Protein AF-A0A3A5V3N1-F1 (afdb_monomer)

Solvent-accessible surface area (backbone atoms only — not comparable to full-atom values): 4059 Å² total; per-residue (Å²): 140,78,84,82,87,71,76,60,80,79,80,86,54,64,50,64,50,79,51,62,51,90,56,87,78,45,28,18,41,38,36,35,37,85,79,69,50,74,48,80,43,83,37,69,82,66,64,57,46,60,40,91,87,79,71,44,66,53,51,70,67,132

Secondary structure (DSSP, 8-state):
-----PPPP--SS--EEEEE-SSSSPEEEEEETTT--EEEEESSPPSEEE-TTT--EEEE--

Mean predicted aligned error: 7.03 Å

Structure (mmCIF, N/CA/C/O backbone):
data_AF-A0A3A5V3N1-F1
#
_entry.id   AF-A0A3A5V3N1-F1
#
loop_
_atom_site.group_PDB
_atom_site.id
_atom_site.type_symbol
_atom_site.label_atom_id
_atom_site.label_alt_id
_atom_site.label_comp_id
_atom_site.label_asym_id
_atom_site.label_entity_id
_atom_site.label_seq_id
_atom_site.pdbx_PDB_ins_code
_atom_site.Cartn_x
_atom_site.Cartn_y
_atom_site.Cartn_z
_atom_site.occupancy
_atom_site.B_iso_or_equiv
_atom_site.auth_seq_id
_atom_site.auth_comp_id
_atom_site.auth_asym_id
_atom_site.auth_atom_id
_atom_site.pdbx_PDB_model_num
ATOM 1 N N . TRP A 1 1 ? 10.030 -14.483 -4.406 1.00 53.91 1 TRP A N 1
ATOM 2 C CA . TRP A 1 1 ? 10.008 -14.257 -2.952 1.00 53.91 1 TRP A CA 1
ATOM 3 C C . TRP A 1 1 ? 8.632 -13.722 -2.610 1.00 53.91 1 TRP A C 1
ATOM 5 O O . TRP A 1 1 ? 8.185 -12.806 -3.290 1.00 53.91 1 TRP A O 1
ATOM 15 N N . THR A 1 2 ? 7.950 -14.347 -1.656 1.00 47.91 2 THR A N 1
ATOM 16 C CA . THR A 1 2 ? 6.563 -14.034 -1.286 1.00 47.91 2 THR A CA 1
ATOM 17 C C . THR A 1 2 ? 6.551 -13.843 0.227 1.00 47.91 2 THR A C 1
ATOM 19 O O . THR A 1 2 ? 7.055 -14.728 0.917 1.00 47.91 2 THR A O 1
ATOM 22 N N . PRO A 1 3 ? 6.080 -12.706 0.755 1.00 49.84 3 PRO A N 1
ATOM 23 C CA . PRO A 1 3 ? 6.139 -12.458 2.186 1.00 49.84 3 PRO A CA 1
ATOM 24 C C . PRO A 1 3 ? 5.125 -13.327 2.943 1.00 49.84 3 P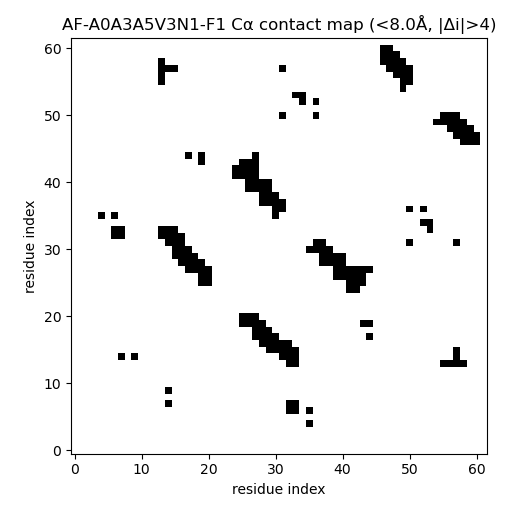RO A C 1
ATOM 26 O O . PRO A 1 3 ? 3.970 -13.429 2.536 1.00 49.84 3 PRO A O 1
ATOM 29 N N . ASP A 1 4 ? 5.571 -13.933 4.046 1.00 66.06 4 ASP A N 1
ATOM 30 C CA . ASP A 1 4 ? 4.723 -14.672 4.985 1.00 66.06 4 ASP A CA 1
ATOM 31 C C . ASP A 1 4 ? 3.589 -13.794 5.531 1.00 66.06 4 ASP A C 1
ATOM 33 O O . ASP A 1 4 ? 3.805 -12.660 5.968 1.00 66.06 4 ASP A O 1
ATOM 37 N N . ALA A 1 5 ? 2.374 -14.343 5.524 1.00 56.94 5 ALA A N 1
ATOM 38 C CA . ALA A 1 5 ? 1.149 -13.687 5.977 1.00 56.94 5 ALA A CA 1
ATOM 39 C C . ALA A 1 5 ? 0.907 -13.903 7.483 1.00 56.94 5 ALA A C 1
ATOM 41 O O . ALA A 1 5 ? -0.183 -14.289 7.903 1.00 56.94 5 ALA A O 1
ATOM 42 N N . SER A 1 6 ? 1.927 -13.693 8.317 1.00 60.47 6 SER A N 1
ATOM 43 C CA . SER A 1 6 ? 1.755 -13.777 9.769 1.00 60.47 6 SER A CA 1
ATOM 44 C C . SER A 1 6 ? 0.928 -12.585 10.260 1.00 60.47 6 SER A C 1
ATOM 46 O O . SER A 1 6 ? 1.355 -11.439 10.107 1.00 60.47 6 SER A O 1
ATOM 48 N N . LEU A 1 7 ? -0.246 -12.855 10.842 1.00 53.72 7 LEU A N 1
ATOM 49 C CA . LEU A 1 7 ? -1.088 -11.860 11.513 1.00 53.72 7 LEU A CA 1
ATOM 50 C C . LEU A 1 7 ? -0.266 -11.141 12.590 1.00 53.72 7 LEU A C 1
ATOM 52 O O . LEU A 1 7 ? 0.229 -11.764 13.529 1.00 53.72 7 LEU A O 1
ATOM 56 N N . LEU A 1 8 ? -0.101 -9.831 12.431 1.00 58.22 8 LEU A N 1
ATOM 57 C CA . LEU A 1 8 ? 0.629 -8.993 13.375 1.00 58.22 8 LEU A CA 1
ATOM 58 C C . LEU A 1 8 ? -0.359 -8.516 14.454 1.00 58.22 8 LEU A C 1
ATOM 60 O O . LEU A 1 8 ? -1.385 -7.940 14.090 1.00 58.22 8 LEU A O 1
ATOM 64 N N . PRO A 1 9 ? -0.101 -8.757 15.753 1.00 54.28 9 PRO A N 1
ATOM 65 C CA . PRO A 1 9 ? -0.994 -8.310 16.818 1.00 54.28 9 PRO A CA 1
ATOM 66 C C . PRO A 1 9 ? -1.104 -6.778 16.828 1.00 54.28 9 PRO A C 1
ATOM 68 O O . PRO A 1 9 ? -0.101 -6.077 16.692 1.00 54.28 9 PRO A O 1
ATOM 71 N N . ASP A 1 10 ? -2.330 -6.269 16.979 1.00 54.03 10 ASP A N 1
ATOM 72 C CA . ASP A 1 10 ? -2.644 -4.835 16.969 1.00 54.03 10 ASP A CA 1
ATOM 73 C C . ASP A 1 10 ? -1.917 -4.103 18.114 1.00 54.03 10 ASP A C 1
ATOM 75 O O . ASP A 1 10 ? -2.317 -4.163 19.276 1.00 54.03 10 ASP A O 1
ATOM 79 N N . ALA A 1 11 ? -0.858 -3.360 17.784 1.00 57.53 11 ALA A N 1
ATOM 80 C CA . ALA A 1 11 ? -0.118 -2.494 18.708 1.00 57.53 11 ALA A CA 1
ATOM 81 C C . ALA A 1 11 ? -0.720 -1.071 18.797 1.00 57.53 11 ALA A C 1
ATOM 83 O O . ALA A 1 11 ? -0.001 -0.088 18.976 1.00 57.53 11 ALA A O 1
ATOM 84 N N . GLY A 1 12 ? -2.039 -0.937 18.606 1.00 63.56 12 GLY A N 1
ATOM 85 C CA . GLY A 1 12 ? -2.748 0.352 18.589 1.00 63.56 12 GLY A CA 1
ATOM 86 C C . GLY A 1 12 ? -2.625 1.152 17.283 1.00 63.56 12 GLY A C 1
ATOM 87 O O . GLY A 1 12 ? -3.031 2.312 17.242 1.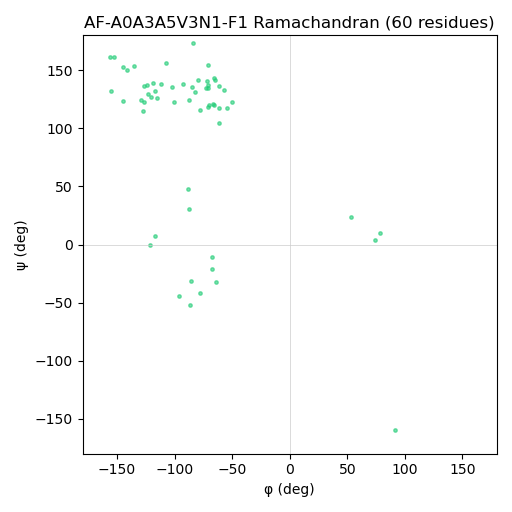00 63.56 12 GLY A O 1
ATOM 88 N N . ARG A 1 13 ? -2.071 0.559 16.217 1.00 68.25 13 ARG A N 1
ATOM 89 C CA . ARG A 1 13 ? -1.947 1.140 14.867 1.00 68.25 13 ARG A CA 1
ATOM 90 C C . ARG A 1 13 ? -2.196 0.056 13.819 1.00 68.25 13 ARG A C 1
ATOM 92 O O . ARG A 1 13 ? -1.866 -1.101 14.064 1.00 68.25 13 ARG A O 1
ATOM 99 N N . ALA A 1 14 ? -2.720 0.431 12.651 1.00 78.06 14 ALA A N 1
ATOM 100 C CA . ALA A 1 14 ? -2.891 -0.501 11.540 1.00 78.06 14 ALA A CA 1
ATOM 101 C C . ALA A 1 14 ? -1.526 -1.055 11.098 1.00 78.06 14 ALA A C 1
ATOM 103 O O . ALA A 1 14 ? -0.661 -0.303 10.654 1.00 78.06 14 ALA A O 1
ATOM 104 N N . MET A 1 15 ? -1.326 -2.369 11.213 1.00 89.38 15 MET A N 1
ATOM 105 C CA . MET A 1 15 ? -0.108 -3.028 10.735 1.00 89.38 15 MET A CA 1
ATOM 106 C C . MET A 1 15 ? -0.173 -3.238 9.217 1.00 89.38 15 MET A C 1
ATOM 108 O O . MET A 1 15 ? -1.225 -3.580 8.668 1.00 89.38 15 MET A O 1
ATOM 112 N N . TYR A 1 16 ? 0.953 -3.068 8.527 1.00 92.38 16 TYR A N 1
ATOM 113 C CA . TYR A 1 16 ? 1.076 -3.297 7.088 1.00 92.38 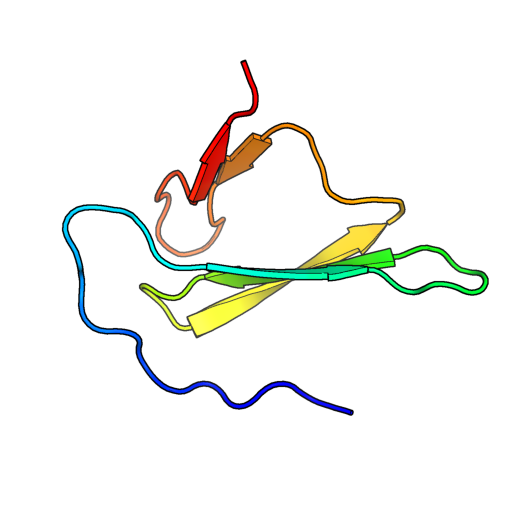16 TYR A CA 1
ATOM 114 C C . TYR A 1 16 ? 2.526 -3.599 6.694 1.00 92.38 16 TYR A C 1
ATOM 116 O O . TYR A 1 16 ? 3.460 -3.283 7.430 1.00 92.38 16 TYR A O 1
ATOM 124 N N . ARG A 1 17 ? 2.717 -4.199 5.517 1.00 94.44 17 ARG A N 1
ATOM 125 C CA . ARG A 1 17 ? 4.035 -4.402 4.898 1.00 94.44 17 ARG A CA 1
ATOM 126 C C . ARG A 1 17 ? 4.043 -3.776 3.510 1.00 94.44 17 ARG A C 1
ATOM 128 O O . ARG A 1 17 ? 3.077 -3.933 2.766 1.00 94.44 17 ARG A O 1
ATOM 135 N N . VAL A 1 18 ? 5.134 -3.090 3.176 1.00 95.56 18 VAL A N 1
ATOM 136 C CA . VAL A 1 18 ? 5.348 -2.483 1.859 1.00 95.56 18 VAL A CA 1
ATOM 137 C C . VAL A 1 18 ? 6.685 -2.952 1.311 1.00 95.56 18 VAL A C 1
ATOM 139 O O . VAL A 1 18 ? 7.718 -2.713 1.932 1.00 95.56 18 VAL A O 1
ATOM 142 N N . ASP A 1 19 ? 6.672 -3.575 0.139 1.00 95.75 19 ASP A N 1
ATOM 143 C CA . ASP A 1 19 ? 7.886 -3.986 -0.566 1.00 95.75 19 ASP A CA 1
ATOM 144 C C . ASP A 1 19 ? 7.882 -3.338 -1.956 1.00 95.75 19 ASP A C 1
ATOM 146 O O . ASP A 1 19 ? 6.886 -3.404 -2.669 1.00 95.75 19 ASP A O 1
ATOM 150 N N . THR A 1 20 ? 8.976 -2.679 -2.345 1.00 96.31 20 THR A N 1
ATOM 151 C CA . THR A 1 20 ? 9.107 -2.019 -3.658 1.00 96.31 20 THR A CA 1
ATOM 152 C C . THR A 1 20 ? 10.223 -2.681 -4.450 1.00 96.31 20 THR A C 1
ATOM 154 O O . THR A 1 20 ? 11.315 -2.890 -3.920 1.00 96.31 20 THR A O 1
ATOM 157 N N . THR A 1 21 ? 9.973 -3.013 -5.716 1.00 94.62 21 THR A N 1
ATOM 158 C CA . THR A 1 21 ? 11.017 -3.551 -6.592 1.00 94.62 21 THR A CA 1
ATOM 159 C C . THR A 1 21 ? 12.099 -2.501 -6.855 1.00 94.62 21 THR A C 1
ATOM 161 O O . THR A 1 21 ? 11.832 -1.303 -6.969 1.00 94.62 21 THR A O 1
ATOM 164 N N . LEU A 1 22 ? 13.352 -2.956 -6.928 1.00 93.56 22 LEU A N 1
ATOM 165 C CA . LEU A 1 22 ? 14.501 -2.087 -7.206 1.00 93.56 22 LEU A CA 1
ATOM 166 C C . LEU A 1 22 ? 14.739 -1.890 -8.707 1.00 93.56 22 LEU A C 1
ATOM 168 O O . LEU A 1 22 ? 15.192 -0.822 -9.107 1.00 93.56 22 LEU A O 1
ATOM 172 N N . ASN A 1 23 ? 14.406 -2.904 -9.510 1.00 93.56 23 ASN A N 1
ATOM 173 C CA . ASN A 1 23 ? 14.605 -2.926 -10.957 1.00 93.5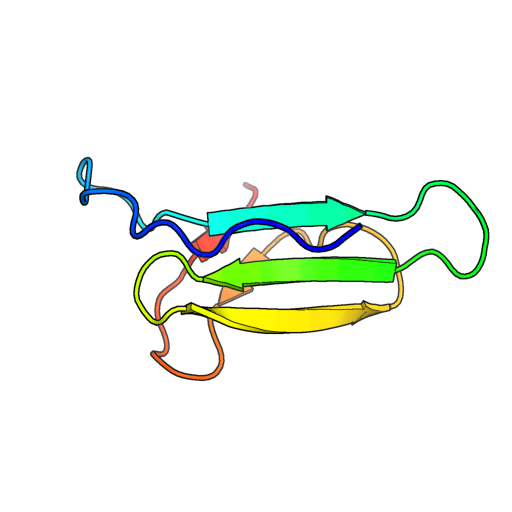6 23 ASN A CA 1
ATOM 174 C C . ASN A 1 23 ? 13.274 -2.789 -11.695 1.00 93.56 23 ASN A C 1
ATOM 176 O O . ASN A 1 23 ? 12.223 -3.146 -11.157 1.00 93.56 23 ASN A O 1
ATOM 180 N N . GLU A 1 24 ? 13.339 -2.317 -12.937 1.00 92.69 24 GLU A N 1
ATOM 181 C CA . GLU A 1 24 ? 12.161 -2.123 -13.773 1.00 92.69 24 GLU A CA 1
ATOM 182 C C . GLU A 1 24 ? 11.452 -3.452 -14.120 1.00 92.69 24 GLU A C 1
ATOM 184 O O . GLU A 1 24 ? 12.117 -4.461 -14.372 1.00 92.69 24 GLU A O 1
ATOM 189 N N . PRO A 1 25 ? 10.105 -3.463 -14.148 1.00 92.25 25 PRO A N 1
ATOM 190 C CA . PRO A 1 25 ? 9.230 -2.351 -13.776 1.00 92.25 25 PRO A CA 1
ATOM 191 C C . PRO A 1 25 ? 9.230 -2.106 -12.257 1.00 92.25 25 PRO A C 1
ATOM 193 O O . PRO A 1 25 ? 9.136 -3.039 -11.452 1.00 92.25 25 PRO A O 1
ATOM 196 N N . ILE A 1 26 ? 9.331 -0.829 -11.870 1.00 96.06 26 ILE A N 1
ATOM 197 C CA . ILE A 1 26 ? 9.202 -0.426 -10.468 1.00 96.06 26 ILE A CA 1
ATOM 198 C C . ILE A 1 26 ? 7.739 -0.606 -10.071 1.00 96.06 26 ILE A C 1
ATOM 200 O O . ILE A 1 26 ? 6.852 -0.012 -10.679 1.00 96.06 26 ILE A O 1
ATOM 204 N N . ARG A 1 27 ? 7.500 -1.442 -9.067 1.00 96.81 27 ARG A N 1
ATOM 205 C CA . ARG A 1 27 ? 6.180 -1.743 -8.519 1.00 96.81 27 ARG A CA 1
ATOM 206 C C . ARG A 1 27 ? 6.274 -1.967 -7.021 1.00 96.81 27 ARG A C 1
ATOM 208 O O . ARG A 1 27 ? 7.290 -2.459 -6.520 1.00 96.81 27 ARG A O 1
ATOM 215 N N . THR A 1 28 ? 5.186 -1.689 -6.327 1.00 97.50 28 THR A N 1
ATOM 216 C CA . THR A 1 28 ? 5.083 -1.822 -4.879 1.00 97.50 28 THR A CA 1
ATOM 217 C C . THR A 1 28 ? 3.971 -2.799 -4.511 1.00 97.50 28 THR A C 1
ATOM 219 O O . THR A 1 28 ? 2.832 -2.639 -4.942 1.00 97.50 28 THR A O 1
ATOM 222 N N . SER A 1 29 ? 4.288 -3.808 -3.697 1.00 97.25 29 SER A N 1
ATOM 223 C CA . SER A 1 29 ? 3.292 -4.655 -3.036 1.00 97.25 29 SER A CA 1
ATOM 224 C C . SER A 1 29 ? 2.964 -4.120 -1.652 1.00 97.25 29 SER A C 1
ATOM 226 O O . SER A 1 29 ? 3.860 -3.748 -0.893 1.00 97.25 29 SER A O 1
ATOM 228 N N . ILE A 1 30 ? 1.680 -4.138 -1.315 1.00 97.00 30 ILE A N 1
ATOM 229 C CA . ILE A 1 30 ? 1.137 -3.630 -0.061 1.00 97.00 30 ILE A CA 1
ATOM 230 C C . ILE A 1 30 ? 0.296 -4.727 0.583 1.00 97.00 30 ILE A C 1
ATOM 232 O O . ILE A 1 30 ? -0.740 -5.096 0.038 1.00 97.00 30 ILE A O 1
ATOM 236 N N . LEU A 1 31 ? 0.717 -5.226 1.744 1.00 95.81 31 LEU A N 1
ATOM 237 C CA . LEU A 1 31 ? -0.038 -6.183 2.557 1.00 95.81 31 LEU A CA 1
ATOM 238 C C . LEU A 1 31 ? -0.726 -5.447 3.709 1.00 95.81 31 LEU A C 1
ATOM 240 O O . LEU A 1 31 ? -0.065 -4.830 4.546 1.00 95.81 31 LEU A O 1
ATOM 244 N N . CYS A 1 32 ? -2.048 -5.569 3.791 1.00 93.69 32 CYS A N 1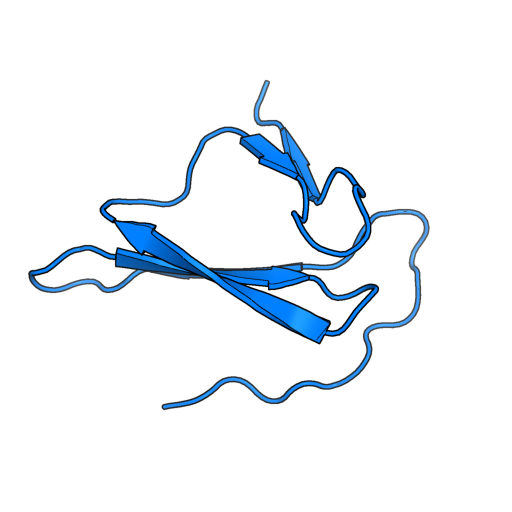
ATOM 245 C CA . CYS A 1 32 ? -2.821 -5.144 4.949 1.00 93.69 32 CYS A CA 1
ATOM 246 C C . CYS A 1 32 ? -2.698 -6.182 6.070 1.00 93.69 32 CYS A C 1
ATOM 248 O O . CYS A 1 32 ? -3.209 -7.294 5.944 1.00 93.69 32 CYS A O 1
ATOM 250 N N . GLY A 1 33 ? -2.098 -5.809 7.201 1.00 90.38 33 GLY A N 1
ATOM 251 C CA . GLY A 1 33 ? -1.956 -6.695 8.360 1.00 90.38 33 GLY A CA 1
ATOM 252 C C . GLY A 1 33 ? -3.280 -7.041 9.049 1.00 90.38 33 GLY A C 1
ATOM 253 O O . GLY A 1 33 ? -3.362 -8.070 9.708 1.00 90.38 33 GLY A O 1
ATOM 254 N N . ARG A 1 34 ? -4.334 -6.230 8.858 1.00 88.50 34 ARG A N 1
ATOM 255 C CA . ARG A 1 34 ? -5.657 -6.454 9.470 1.00 88.50 34 ARG A CA 1
ATOM 256 C C . ARG A 1 34 ? -6.489 -7.529 8.772 1.00 88.50 34 ARG A C 1
ATOM 258 O O . ARG A 1 34 ? -7.185 -8.282 9.440 1.00 88.50 34 ARG A O 1
ATOM 265 N N . CYS A 1 35 ? -6.488 -7.558 7.438 1.00 91.12 35 CYS A N 1
ATOM 266 C CA . CYS A 1 35 ? -7.332 -8.481 6.665 1.00 91.12 35 CYS A CA 1
ATOM 267 C C . CYS A 1 35 ? -6.553 -9.422 5.738 1.00 91.12 35 CYS A C 1
ATOM 269 O O . CYS A 1 35 ? -7.168 -10.217 5.035 1.00 91.12 35 CYS A O 1
ATOM 271 N N . GLY A 1 36 ? -5.222 -9.320 5.697 1.00 91.06 36 GLY A N 1
ATOM 272 C CA . GLY A 1 36 ? -4.363 -10.155 4.855 1.00 91.06 36 GLY A CA 1
ATOM 273 C C . GLY A 1 36 ? -4.391 -9.811 3.362 1.00 91.06 36 GLY A C 1
ATOM 274 O O . GLY A 1 36 ? -3.764 -10.509 2.571 1.00 91.06 36 GLY A O 1
ATOM 275 N N . ASN A 1 37 ? -5.100 -8.756 2.951 1.00 94.94 37 ASN A N 1
ATOM 276 C CA . ASN A 1 37 ? -5.205 -8.397 1.540 1.00 94.94 37 ASN A CA 1
ATOM 277 C C . ASN A 1 37 ? -3.886 -7.833 0.990 1.00 94.94 37 ASN A C 1
ATOM 279 O O . ASN A 1 37 ? -3.263 -6.991 1.642 1.00 94.94 37 ASN A O 1
ATOM 283 N N . ILE A 1 38 ? -3.506 -8.256 -0.220 1.00 95.81 38 ILE A N 1
ATOM 284 C CA . ILE A 1 38 ? -2.302 -7.801 -0.925 1.00 95.81 38 ILE A CA 1
ATOM 285 C C . ILE A 1 38 ? -2.708 -7.047 -2.189 1.00 95.81 38 ILE A C 1
ATOM 287 O O . ILE A 1 38 ? -3.419 -7.582 -3.036 1.00 95.81 38 ILE A O 1
ATOM 291 N N . VAL A 1 39 ? -2.211 -5.822 -2.338 1.00 95.88 39 VAL A N 1
ATOM 292 C CA . VAL A 1 39 ? -2.417 -4.983 -3.525 1.00 95.88 39 VAL A CA 1
ATOM 293 C C . VAL A 1 39 ? -1.073 -4.683 -4.175 1.00 95.88 39 VAL A C 1
ATOM 2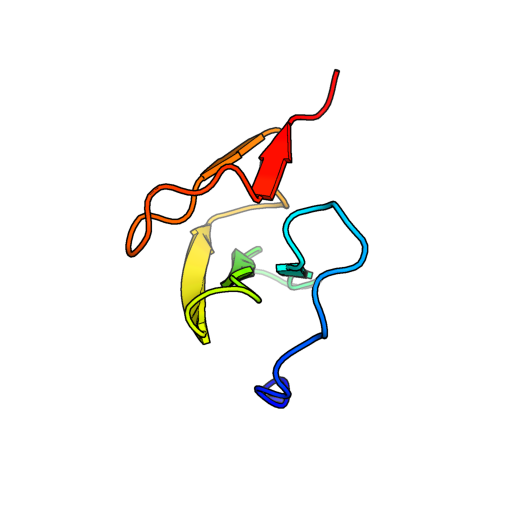95 O O . VAL A 1 39 ? -0.094 -4.414 -3.482 1.00 95.88 39 VAL A O 1
ATOM 298 N N . TRP A 1 40 ? -1.032 -4.719 -5.505 1.00 95.69 40 TRP A N 1
ATOM 299 C CA . TRP A 1 40 ? 0.101 -4.239 -6.292 1.00 95.69 40 TRP A CA 1
ATOM 300 C C . TRP A 1 40 ? -0.223 -2.872 -6.878 1.00 95.69 40 TRP A C 1
ATOM 302 O O . TRP A 1 40 ? -1.319 -2.663 -7.396 1.00 95.69 40 TRP A O 1
ATOM 312 N N . VAL A 1 41 ? 0.738 -1.962 -6.794 1.00 96.25 41 VAL A N 1
ATOM 313 C CA . VAL A 1 41 ? 0.658 -0.614 -7.352 1.00 96.25 41 VAL A CA 1
ATOM 314 C C . VAL A 1 41 ? 1.879 -0.401 -8.235 1.00 96.25 41 VAL A C 1
ATOM 316 O O . VAL A 1 41 ? 2.989 -0.784 -7.856 1.00 96.25 41 VAL A O 1
ATOM 319 N N . ASP A 1 42 ? 1.681 0.190 -9.407 1.00 96.06 42 ASP A N 1
ATOM 320 C CA . ASP A 1 42 ? 2.794 0.576 -10.268 1.00 96.06 42 ASP A CA 1
ATOM 321 C C . ASP A 1 42 ? 3.526 1.785 -9.673 1.00 96.06 42 ASP A C 1
ATOM 323 O O . ASP A 1 42 ? 2.912 2.709 -9.137 1.0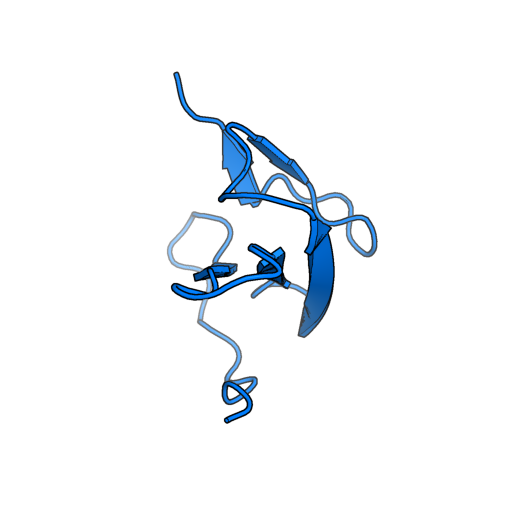0 96.06 42 ASP A O 1
ATOM 327 N N . GLY A 1 43 ? 4.854 1.782 -9.771 1.00 95.56 43 GLY A N 1
ATOM 328 C CA . GLY A 1 43 ? 5.708 2.813 -9.194 1.00 95.56 43 GLY A CA 1
ATOM 329 C C . GLY A 1 43 ? 6.179 2.509 -7.770 1.00 95.56 43 GLY A C 1
ATOM 330 O O . GLY A 1 43 ? 6.289 1.358 -7.351 1.00 95.56 43 GLY A O 1
ATOM 331 N N . ARG A 1 44 ? 6.578 3.574 -7.068 1.00 94.88 44 ARG A N 1
ATOM 332 C CA . ARG A 1 44 ? 7.128 3.541 -5.702 1.00 94.88 44 ARG A CA 1
ATOM 333 C C . ARG A 1 44 ? 5.999 3.513 -4.660 1.00 94.88 44 ARG A C 1
ATOM 335 O O . ARG A 1 44 ? 4.833 3.706 -4.995 1.00 94.88 44 ARG A O 1
ATOM 342 N N . LYS A 1 45 ? 6.365 3.352 -3.380 1.00 94.56 45 LYS A N 1
ATOM 343 C CA . LYS A 1 45 ? 5.442 3.482 -2.241 1.00 94.56 45 LYS A CA 1
ATOM 344 C C . LYS A 1 45 ? 4.641 4.796 -2.346 1.00 94.56 45 LYS A C 1
ATOM 346 O O . LYS A 1 45 ? 5.266 5.852 -2.405 1.00 94.56 45 LYS A O 1
ATOM 351 N N . PRO A 1 46 ? 3.296 4.746 -2.359 1.00 95.19 46 PRO A N 1
ATOM 352 C CA . PRO A 1 46 ? 2.470 5.948 -2.375 1.00 95.19 46 PRO A CA 1
ATOM 353 C C . PRO A 1 46 ? 2.530 6.673 -1.024 1.00 95.19 46 PRO A C 1
ATOM 355 O O . PRO A 1 46 ? 2.747 6.038 0.012 1.00 95.19 46 PRO A O 1
ATOM 358 N N . SER A 1 47 ? 2.288 7.986 -1.030 1.00 95.44 47 SER A N 1
ATOM 359 C CA . SER A 1 47 ? 2.282 8.818 0.183 1.00 95.44 47 SER A CA 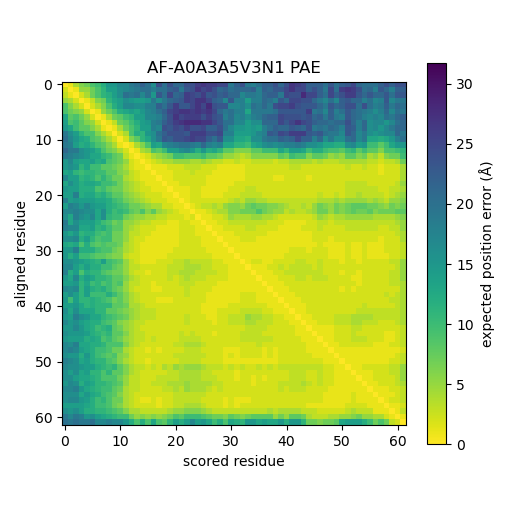1
ATOM 360 C C . SER A 1 47 ? 1.170 8.431 1.157 1.00 95.44 47 SER A C 1
ATOM 362 O O . SER A 1 47 ? 1.364 8.474 2.364 1.00 95.44 47 SER A O 1
ATOM 364 N N . PHE A 1 48 ? 0.028 7.960 0.657 1.00 95.31 48 PHE A N 1
ATOM 365 C CA . PHE A 1 48 ? -1.057 7.429 1.478 1.00 95.31 48 PHE A CA 1
ATOM 366 C C . PHE A 1 48 ? -1.592 6.126 0.891 1.00 95.31 48 PHE A C 1
ATOM 368 O O . PHE A 1 48 ? -1.528 5.895 -0.320 1.00 95.31 48 PHE A O 1
ATOM 375 N N . PHE A 1 49 ? -2.150 5.270 1.744 1.00 95.94 49 PHE A N 1
ATOM 376 C CA . PHE A 1 49 ? -2.857 4.085 1.281 1.00 95.94 49 PHE A CA 1
ATOM 377 C C . PHE A 1 49 ? -3.898 3.597 2.289 1.00 95.94 49 PHE A C 1
ATOM 379 O O . PHE A 1 49 ? -3.614 3.390 3.472 1.00 95.94 49 PHE A O 1
ATOM 386 N N . SER A 1 50 ? -5.099 3.328 1.779 1.00 96.00 50 SER A N 1
ATOM 387 C CA . SER A 1 50 ? -6.171 2.640 2.500 1.00 96.00 50 SER A CA 1
ATOM 388 C C . SER A 1 50 ? -6.422 1.273 1.878 1.00 96.00 50 SER A C 1
ATOM 390 O O . SER A 1 50 ? -6.439 1.124 0.656 1.00 96.00 50 SER A O 1
ATOM 392 N N . CYS A 1 51 ? -6.628 0.255 2.712 1.00 95.19 51 CYS A N 1
ATOM 393 C CA . CYS A 1 51 ? -6.913 -1.085 2.216 1.00 95.19 51 CYS A CA 1
ATOM 394 C C . CYS A 1 51 ? -8.278 -1.118 1.516 1.00 95.19 51 CYS A C 1
ATOM 396 O O . CYS A 1 51 ? -9.298 -0.895 2.156 1.00 95.19 51 CYS A O 1
ATOM 398 N N . ASN A 1 52 ? -8.311 -1.486 0.237 1.00 94.38 52 ASN A N 1
ATOM 399 C CA . ASN A 1 52 ? -9.541 -1.616 -0.555 1.00 94.38 52 ASN A CA 1
ATOM 400 C C . ASN A 1 52 ? -10.479 -2.762 -0.117 1.00 94.38 52 ASN A C 1
ATOM 402 O O . ASN A 1 52 ? -11.603 -2.833 -0.600 1.00 94.38 52 ASN A O 1
ATOM 406 N N . ASN A 1 53 ? -10.029 -3.663 0.765 1.00 95.00 53 ASN A N 1
ATOM 407 C CA . ASN A 1 53 ? -10.833 -4.790 1.247 1.00 95.00 53 ASN A CA 1
ATOM 408 C C . ASN A 1 53 ? -11.533 -4.496 2.585 1.00 95.00 53 ASN A C 1
ATOM 410 O O . ASN A 1 53 ? -12.704 -4.813 2.754 1.00 95.00 53 ASN A O 1
ATOM 414 N N . CYS A 1 54 ? -10.829 -3.895 3.551 1.00 93.56 54 CYS A N 1
ATOM 415 C CA . CYS A 1 54 ? -11.382 -3.612 4.885 1.00 93.56 54 CYS A CA 1
ATOM 416 C C . CYS A 1 54 ? -11.471 -2.118 5.226 1.00 93.56 54 CYS A C 1
ATOM 418 O O . CYS A 1 54 ? -11.786 -1.775 6.365 1.00 93.56 54 CYS A O 1
ATOM 420 N N . ASN A 1 55 ? -11.189 -1.241 4.257 1.00 93.25 55 ASN A N 1
ATOM 421 C CA . ASN A 1 55 ? -11.287 0.219 4.344 1.00 93.25 55 ASN A CA 1
ATOM 422 C C . ASN A 1 55 ? -10.529 0.855 5.521 1.00 93.25 55 ASN A C 1
ATOM 424 O O . ASN A 1 55 ? -10.858 1.956 5.952 1.00 93.25 55 ASN A O 1
ATOM 428 N N . ILE A 1 56 ? -9.505 0.180 6.049 1.00 91.69 56 ILE A N 1
ATOM 429 C CA . ILE A 1 56 ? -8.636 0.753 7.076 1.00 91.69 56 ILE A CA 1
ATOM 430 C C . ILE A 1 56 ? -7.526 1.581 6.426 1.00 91.69 56 ILE A C 1
ATOM 432 O O . ILE A 1 56 ? -6.888 1.131 5.466 1.00 91.69 56 ILE A O 1
ATOM 436 N N . LEU A 1 57 ? -7.276 2.766 6.982 1.00 93.62 57 LEU A N 1
ATOM 437 C CA . LEU A 1 57 ? -6.097 3.561 6.662 1.00 93.62 57 LEU A CA 1
ATOM 438 C C . LEU A 1 57 ? -4.850 2.815 7.149 1.00 93.62 57 LEU A C 1
ATOM 440 O O . LEU A 1 57 ? -4.739 2.516 8.339 1.00 93.62 57 LEU A O 1
ATOM 444 N N . LEU A 1 58 ? -3.936 2.484 6.233 1.00 93.38 58 LEU A N 1
ATOM 445 C CA . LEU A 1 58 ? -2.668 1.843 6.586 1.00 93.38 58 LEU A CA 1
ATOM 446 C C . LEU A 1 58 ? -1.626 2.906 6.929 1.00 93.38 58 LEU A C 1
ATOM 448 O O . LEU A 1 58 ? -1.040 2.859 8.005 1.00 93.38 58 LEU A O 1
ATOM 452 N N . TRP A 1 59 ? -1.438 3.890 6.051 1.00 94.00 59 TRP A N 1
ATOM 453 C CA . TRP A 1 59 ? -0.575 5.041 6.306 1.00 94.00 59 TRP A CA 1
ATOM 454 C C . TRP A 1 59 ? -1.021 6.272 5.527 1.00 94.00 59 TRP A C 1
ATOM 456 O O . TRP A 1 59 ? -1.717 6.174 4.514 1.00 94.00 59 TRP A O 1
ATOM 466 N N . GLU A 1 60 ? -0.536 7.409 6.000 1.00 92.94 60 GLU A N 1
ATOM 467 C CA . GLU A 1 60 ? -0.574 8.720 5.372 1.00 92.94 60 GLU A CA 1
ATOM 468 C C . GLU A 1 60 ? 0.744 9.404 5.762 1.00 92.94 60 GLU A C 1
ATOM 470 O O . GLU A 1 60 ? 1.112 9.407 6.938 1.00 92.94 60 GLU A O 1
ATOM 475 N N . GLU A 1 61 ? 1.522 9.840 4.777 1.00 88.00 61 GLU A N 1
ATOM 476 C CA . GLU A 1 61 ? 2.702 10.683 4.976 1.00 88.00 61 GLU A CA 1
ATOM 477 C C . GLU A 1 61 ? 2.236 12.138 5.104 1.00 88.00 61 GLU A C 1
ATOM 479 O O . GLU A 1 61 ? 1.422 12.586 4.296 1.00 88.00 61 GLU A O 1
ATOM 484 N N . GLU A 1 62 ? 2.725 12.830 6.137 1.00 64.56 62 GLU A N 1
ATOM 485 C CA . GLU A 1 62 ? 2.485 14.262 6.387 1.00 64.56 62 GLU A CA 1
ATOM 486 C C . GLU A 1 62 ? 3.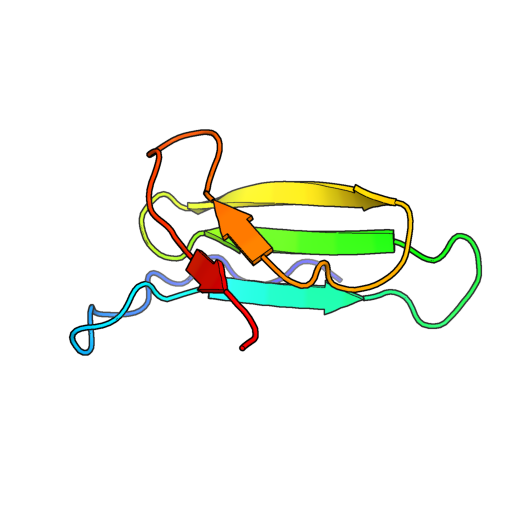304 15.151 5.441 1.00 64.56 62 GLU A C 1
ATOM 488 O O . GLU A 1 62 ? 4.492 14.821 5.199 1.00 64.56 62 GLU A O 1
#

Foldseek 3Di:
DDDDLDQDPCPVAFDKDWDWDPDPQTKIWIAGSVPRDIDIDGHDDDQWDADPPPRHTRDHHD

Sequence (62 aa):
WTPDASLLPDAGRAMYRVDTTLNEPIRTSILCGRCGNIVWVDGRKPSFFSCNNCNILLWEEE

pLDDT: mean 85.73, std 15.59, range [47.91, 97.5]

Nearest PDB structures (foldseek):
  2ki7-assembly1_B  TM=8.157E-01  e=3.049E-01  Pyrococcus furiosus DSM 3638
  2zae-assembly2_D  TM=7.539E-01  e=3.911E-01  Pyrococcus horikoshii
  1x0t-assembly1_A  TM=7.842E-01  e=7.753E-01  Pyrococcus horikoshii OT3
  6k0b-assembly1_G  TM=7.333E-01  e=6.846E-01  Methanocaldococcus jannaschii DSM 2661
  9gwt-assembly1_P  TM=3.323E-01  e=9.937E+00  Homo sapiens

Radius of gyration: 11.69 Å; Cα contacts (8 Å, |Δi|>4): 102; chains: 1; bounding box: 26×29×32 Å